Protein AF-A0A645GY51-F1 (afdb_monomer)

Solvent-accessible surface area (backbone atoms only — not comparable to full-atom values): 3324 Å² total; per-residue (Å²): 111,50,78,81,70,72,48,86,61,46,80,45,89,46,27,33,63,58,29,52,52,44,22,53,54,26,52,78,72,68,45,58,74,79,35,62,68,40,65,68,54,65,55,90,52,38,34,26,89,36,39,86,38,66,98,120

Sequence (56 aa):
MAEQVKAGKIAVAHNMNDNAETVLMNLFRGSGIEGLKGIEAFRGEIIRPLINVSRD

Secondary structure (DSSP, 8-state):
-TGGGT-S-EE----HHHHHHHHHHHHHTT--HHHHT-S-SEETTEE-TTTT----

Organism: NCBI:txid1076179

Nearest PDB structures (foldseek):
  2e89-assembly2_C  TM=9.614E-01  e=2.053E-03  Aquifex aeolicus
  3a2k-assembly2_B  TM=8.321E-01  e=4.620E-02  Geobacillus kaustophilus
  2ux8-assembly2_H  TM=2.925E-01  e=3.145E+00  Sphingomonas elodea
  2ux8-assembly1_A  TM=2.922E-01  e=2.935E+00  Sphingomonas elodea

Radius of gyration: 13.35 Å; Cα contacts (8 Å, |Δi|>4): 72; chains: 1; bounding box: 34×17×32 Å

Foldseek 3Di:
DCVVVVHQADEDAAACVQQVVQLVVCVVVVHPPVSNVGDDCDDHRYHYPHHHPDPD

Mean predicted aligned error: 4.56 Å

InterPro domains:
  IPR011063 tRNA(Ile)-lysidine/2-thiocytidine synthase, N-terminal [PF01171] (2-55)
  IPR012094 tRNA(Ile)-lysidine synthase [PTHR43033] (3-56)
  IPR014729 Rossmann-like alpha/beta/alpha sandwich fold [G3DSA:3.40.50.620] (1-56)

pLDDT: mean 89.71, std 7.39, range [65.81, 95.69]

Structure (mmCIF, N/CA/C/O backbone):
data_AF-A0A645GY51-F1
#
_entry.id   AF-A0A645GY51-F1
#
loop_
_atom_site.group_PDB
_atom_site.id
_atom_site.type_symbol
_atom_site.label_atom_id
_atom_site.label_alt_id
_atom_site.label_comp_id
_atom_site.label_asym_id
_atom_site.label_entity_id
_atom_site.label_seq_id
_atom_site.pdbx_PDB_ins_code
_atom_site.Cartn_x
_atom_site.Cartn_y
_atom_site.Cartn_z
_atom_site.occupancy
_atom_site.B_iso_or_equiv
_atom_site.auth_seq_id
_atom_site.auth_comp_id
_atom_site.auth_asym_id
_atom_site.auth_atom_id
_atom_site.pdbx_PDB_model_num
ATOM 1 N N . MET A 1 1 ? -11.294 10.772 11.255 1.00 65.81 1 MET A N 1
ATOM 2 C CA . MET A 1 1 ? -12.297 10.007 10.477 1.00 65.81 1 MET A CA 1
ATOM 3 C C . MET A 1 1 ? -12.522 8.605 11.037 1.00 65.81 1 MET A C 1
ATOM 5 O O . MET A 1 1 ? -13.620 8.366 11.514 1.00 65.81 1 MET A O 1
ATOM 9 N N . ALA A 1 2 ? -11.529 7.703 11.065 1.00 68.75 2 ALA A N 1
ATOM 10 C CA . ALA A 1 2 ? -11.712 6.344 11.612 1.00 68.75 2 ALA A CA 1
ATOM 11 C C . ALA A 1 2 ? -12.120 6.328 13.102 1.00 68.75 2 ALA A C 1
ATOM 13 O O . ALA A 1 2 ? -13.077 5.650 13.474 1.00 68.75 2 ALA A O 1
ATOM 14 N N . GLU A 1 3 ? -11.489 7.168 13.929 1.00 73.50 3 GLU A N 1
ATOM 15 C CA . GLU A 1 3 ? -11.828 7.324 15.355 1.00 73.50 3 GLU A CA 1
ATOM 16 C C . GLU A 1 3 ? -13.246 7.870 15.587 1.00 73.50 3 GLU A C 1
ATOM 18 O O . GLU A 1 3 ? -13.904 7.507 16.558 1.00 73.50 3 GLU A O 1
ATOM 23 N N . GLN A 1 4 ? -13.761 8.691 14.664 1.00 79.31 4 GLN A N 1
ATOM 24 C CA . GLN A 1 4 ? -15.103 9.281 14.772 1.00 79.31 4 GLN A CA 1
ATOM 25 C C . GLN A 1 4 ? -16.210 8.240 14.564 1.00 79.31 4 GLN A C 1
ATOM 27 O O . GLN A 1 4 ? -17.322 8.430 15.046 1.00 79.31 4 GLN A O 1
ATOM 32 N N . VAL A 1 5 ? -15.904 7.136 13.873 1.00 87.31 5 VAL A N 1
ATOM 33 C CA . VAL A 1 5 ? -16.853 6.048 13.589 1.00 87.31 5 VAL A CA 1
ATOM 34 C C . VAL A 1 5 ? -16.506 4.740 14.307 1.00 87.31 5 VAL A C 1
ATOM 36 O O . VAL A 1 5 ? -17.137 3.721 14.041 1.00 87.31 5 VAL A O 1
ATOM 39 N N . LYS A 1 6 ? -15.519 4.748 15.219 1.00 84.38 6 LYS A N 1
ATOM 40 C CA . LYS A 1 6 ? -15.002 3.547 15.910 1.00 84.38 6 LYS A CA 1
ATOM 41 C C . LYS A 1 6 ? -14.613 2.411 14.945 1.00 84.38 6 LYS A C 1
ATOM 43 O O . LYS A 1 6 ? -14.815 1.235 15.245 1.00 84.38 6 LYS A O 1
ATOM 48 N N . ALA A 1 7 ? -14.071 2.751 13.776 1.00 85.69 7 ALA A N 1
ATOM 49 C CA . ALA A 1 7 ? -13.578 1.765 12.817 1.00 85.69 7 ALA A CA 1
ATOM 50 C C . ALA A 1 7 ? -12.148 1.337 13.174 1.00 85.69 7 ALA A C 1
ATOM 52 O O . ALA A 1 7 ? -11.305 2.188 13.429 1.00 85.69 7 ALA A O 1
ATOM 53 N N . GLY A 1 8 ? -11.868 0.028 13.151 1.00 89.94 8 GLY A N 1
ATOM 54 C CA . GLY A 1 8 ? -10.537 -0.517 13.465 1.00 89.94 8 GLY A CA 1
ATOM 55 C C . GLY A 1 8 ? -9.586 -0.662 12.270 1.00 89.94 8 GLY A C 1
ATOM 56 O O . GLY A 1 8 ? -8.446 -1.075 12.452 1.00 89.94 8 GLY A O 1
ATOM 57 N N . LYS A 1 9 ? -10.058 -0.405 11.041 1.00 91.00 9 LYS A N 1
ATOM 58 C CA . LYS A 1 9 ? -9.257 -0.449 9.805 1.00 91.00 9 LYS A CA 1
ATOM 59 C C . LYS A 1 9 ? -9.772 0.570 8.791 1.00 91.00 9 LYS A C 1
ATOM 61 O O . LYS A 1 9 ? -10.966 0.863 8.754 1.00 91.00 9 LYS A O 1
ATOM 66 N N . ILE A 1 10 ? -8.877 1.047 7.930 1.00 93.44 10 ILE A N 1
ATOM 67 C CA . ILE A 1 10 ? -9.158 1.973 6.831 1.00 93.44 10 ILE A CA 1
ATOM 68 C C . ILE A 1 10 ? -8.860 1.253 5.516 1.00 93.44 10 ILE A C 1
ATOM 70 O O . ILE A 1 10 ? -7.705 0.969 5.205 1.00 93.44 10 ILE A O 1
ATOM 74 N N . ALA A 1 11 ? -9.901 0.948 4.743 1.00 94.00 11 ALA A N 1
ATOM 75 C CA . ALA A 1 11 ? -9.742 0.374 3.412 1.00 94.00 11 ALA A CA 1
ATOM 76 C C . ALA A 1 11 ? -9.537 1.478 2.371 1.00 94.00 11 ALA A C 1
ATOM 78 O O . ALA A 1 11 ? -10.317 2.426 2.306 1.00 94.00 11 ALA A O 1
ATOM 79 N N . VAL A 1 12 ? -8.505 1.339 1.542 1.00 94.56 12 VAL A N 1
ATOM 80 C CA . VAL A 1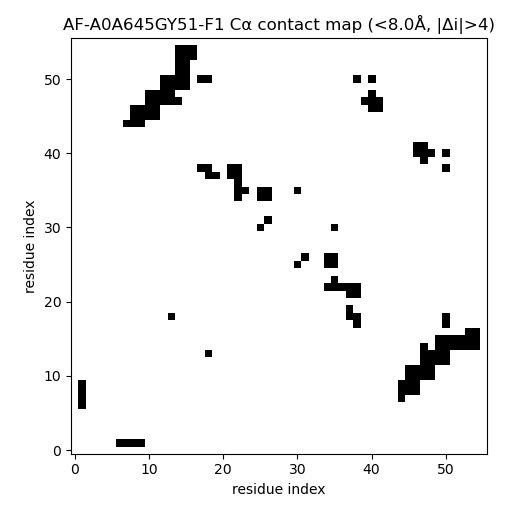 12 ? -8.209 2.259 0.434 1.00 94.56 12 VAL A CA 1
ATOM 81 C C . VAL A 1 12 ? -8.128 1.497 -0.890 1.00 94.56 12 VAL A C 1
ATOM 83 O O . VAL A 1 12 ? -7.764 0.320 -0.927 1.00 94.56 12 VAL A O 1
A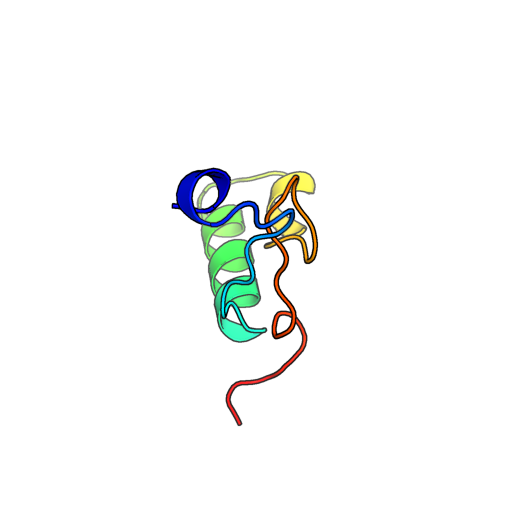TOM 86 N N . ALA A 1 13 ? -8.467 2.169 -1.989 1.00 93.12 13 ALA A N 1
ATOM 87 C CA . ALA A 1 13 ? -8.672 1.555 -3.302 1.00 93.12 13 ALA A CA 1
ATOM 88 C C . ALA A 1 13 ? -7.414 1.535 -4.195 1.00 93.12 13 ALA A C 1
ATOM 90 O O . ALA A 1 13 ? -7.513 1.754 -5.400 1.00 93.12 13 ALA A O 1
ATOM 91 N N . HIS A 1 14 ? -6.237 1.277 -3.620 1.00 93.31 14 HIS A N 1
ATOM 92 C CA . HIS A 1 14 ? -5.035 1.051 -4.431 1.00 93.31 14 HIS A CA 1
ATOM 93 C C . HIS A 1 14 ? -5.118 -0.301 -5.132 1.00 93.31 14 HIS A C 1
ATOM 95 O O . HIS A 1 14 ? -5.460 -1.302 -4.499 1.00 93.31 14 HIS A O 1
ATOM 101 N N . ASN A 1 15 ? -4.769 -0.309 -6.412 1.00 93.31 15 ASN A N 1
ATOM 102 C CA . ASN A 1 15 ? -4.760 -1.477 -7.279 1.00 93.31 15 ASN A CA 1
ATOM 103 C C . ASN A 1 15 ? -3.339 -1.806 -7.771 1.00 93.31 15 ASN A C 1
ATOM 105 O O . ASN A 1 15 ? -2.361 -1.156 -7.390 1.00 93.31 15 ASN A O 1
ATOM 109 N N . MET A 1 16 ? -3.223 -2.831 -8.617 1.00 93.12 16 MET A N 1
ATOM 110 C CA . MET A 1 16 ? -1.937 -3.298 -9.137 1.00 93.12 16 MET A CA 1
ATOM 111 C C . MET A 1 16 ? -1.176 -2.216 -9.926 1.00 93.12 16 MET A C 1
ATOM 113 O O . MET A 1 1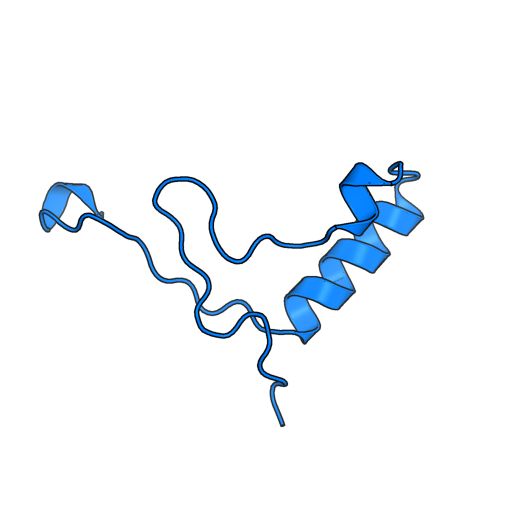6 ? 0.054 -2.166 -9.861 1.00 93.12 16 MET A O 1
ATOM 117 N N . ASN A 1 17 ? -1.879 -1.313 -10.615 1.00 94.38 17 ASN A N 1
ATOM 118 C CA . ASN A 1 17 ? -1.251 -0.234 -11.381 1.00 94.38 17 ASN A CA 1
ATOM 119 C C . ASN A 1 17 ? -0.629 0.822 -10.457 1.00 94.38 17 ASN A C 1
ATOM 121 O O . ASN A 1 17 ? 0.494 1.255 -10.706 1.00 94.38 17 ASN A O 1
ATOM 125 N N . ASP A 1 18 ? -1.297 1.173 -9.350 1.00 93.94 18 ASP A N 1
ATOM 126 C CA . ASP A 1 18 ? -0.735 2.075 -8.330 1.00 93.94 18 ASP A CA 1
ATOM 127 C C . ASP A 1 18 ? 0.555 1.496 -7.719 1.00 93.94 18 ASP A C 1
ATOM 129 O O . ASP A 1 18 ? 1.521 2.214 -7.434 1.00 93.94 18 ASP A O 1
ATOM 133 N N . ASN A 1 19 ? 0.581 0.172 -7.523 1.00 93.88 19 ASN A N 1
ATOM 134 C CA . ASN A 1 19 ? 1.758 -0.530 -7.027 1.00 93.88 19 ASN A CA 1
ATOM 135 C C . ASN A 1 19 ? 2.923 -0.450 -8.028 1.00 93.88 19 ASN A C 1
ATOM 137 O O . ASN A 1 19 ? 4.039 -0.094 -7.647 1.00 93.88 19 ASN A O 1
ATOM 141 N N . ALA A 1 20 ? 2.657 -0.723 -9.309 1.00 93.50 20 ALA A N 1
ATOM 142 C CA . ALA A 1 20 ? 3.654 -0.626 -10.372 1.00 93.50 20 ALA A CA 1
ATOM 143 C C . ALA A 1 20 ? 4.221 0.798 -10.505 1.00 93.50 20 ALA A C 1
ATOM 145 O O . ALA A 1 20 ? 5.439 0.969 -10.568 1.00 93.50 20 ALA A O 1
ATOM 146 N N . GLU A 1 21 ? 3.363 1.821 -10.468 1.00 94.19 21 GLU A N 1
ATOM 147 C CA . GLU A 1 21 ? 3.783 3.226 -10.483 1.00 94.19 21 GLU A CA 1
ATOM 148 C C . GLU A 1 21 ? 4.723 3.543 -9.311 1.00 94.19 21 GLU A C 1
ATOM 150 O O . GLU A 1 21 ? 5.786 4.139 -9.499 1.00 94.19 21 GLU A O 1
ATOM 155 N N . THR A 1 22 ? 4.385 3.072 -8.107 1.00 94.88 22 THR A N 1
ATOM 156 C CA . THR A 1 22 ? 5.214 3.275 -6.910 1.0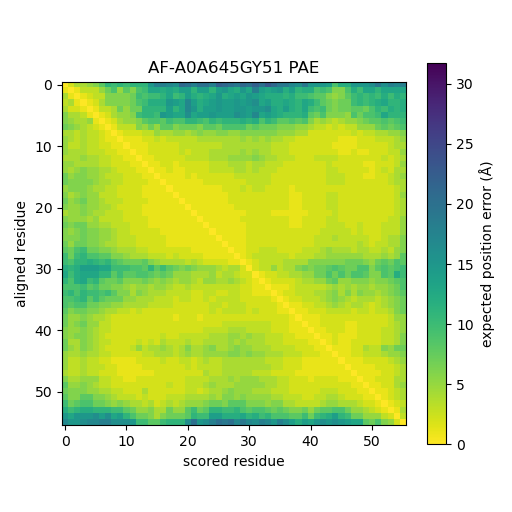0 94.88 22 THR A CA 1
ATOM 157 C C . THR A 1 22 ? 6.585 2.614 -7.044 1.00 94.88 22 THR A C 1
ATOM 159 O O . THR A 1 22 ? 7.599 3.227 -6.702 1.00 94.88 22 THR A O 1
ATOM 162 N N . VAL A 1 23 ? 6.641 1.384 -7.563 1.00 94.94 23 VAL A N 1
ATOM 163 C CA . VAL A 1 23 ? 7.904 0.668 -7.796 1.00 94.94 23 VAL A CA 1
ATOM 164 C C . VAL A 1 23 ? 8.778 1.421 -8.800 1.00 94.94 23 VAL A C 1
ATOM 166 O O . VAL A 1 23 ? 9.956 1.650 -8.527 1.00 94.94 23 VAL A O 1
ATOM 169 N N . LEU A 1 24 ? 8.206 1.866 -9.923 1.00 95.19 24 LEU A N 1
ATOM 170 C CA . LEU A 1 24 ? 8.925 2.637 -10.940 1.00 95.19 24 LEU A CA 1
ATOM 171 C C . LEU A 1 24 ? 9.436 3.971 -10.385 1.00 95.19 24 LEU A C 1
ATOM 173 O O . LEU A 1 24 ? 10.594 4.333 -10.588 1.00 95.19 24 LEU A O 1
ATOM 177 N N . MET A 1 25 ? 8.603 4.686 -9.630 1.00 95.56 25 MET A N 1
ATOM 178 C CA . MET A 1 25 ? 8.986 5.941 -8.988 1.00 95.56 25 MET A CA 1
ATOM 179 C C . MET A 1 25 ? 10.158 5.744 -8.015 1.00 95.56 25 MET A C 1
ATOM 181 O O . MET A 1 25 ? 11.103 6.537 -8.009 1.00 95.56 25 MET A O 1
ATOM 185 N N . ASN A 1 26 ? 10.123 4.685 -7.203 1.00 95.19 26 ASN A N 1
ATOM 186 C CA . ASN A 1 26 ? 11.194 4.372 -6.261 1.00 95.19 26 ASN A CA 1
ATOM 187 C C . ASN A 1 26 ? 12.483 3.956 -6.977 1.00 95.19 26 ASN A C 1
ATOM 189 O O . ASN A 1 26 ? 13.563 4.376 -6.553 1.00 95.19 26 ASN A O 1
ATOM 193 N N . LEU A 1 27 ? 12.371 3.209 -8.078 1.00 93.75 27 LEU A N 1
ATOM 194 C CA . LEU A 1 27 ? 13.497 2.854 -8.939 1.00 93.75 27 LEU A CA 1
ATOM 195 C C . LEU A 1 27 ? 14.190 4.110 -9.489 1.00 93.75 27 LEU A C 1
ATOM 197 O O . LEU A 1 27 ? 15.399 4.258 -9.326 1.00 93.75 27 LEU A O 1
ATOM 201 N N . PHE A 1 28 ? 13.435 5.053 -10.063 1.00 94.31 28 PHE A N 1
ATOM 202 C CA . PHE A 1 28 ? 14.004 6.293 -10.612 1.00 94.31 28 PHE A CA 1
ATOM 203 C C . PHE A 1 28 ? 14.611 7.217 -9.553 1.00 94.31 28 PHE A C 1
ATOM 205 O O . PHE A 1 28 ? 15.532 7.972 -9.852 1.00 94.31 28 PHE A O 1
ATOM 212 N N . ARG A 1 29 ? 14.139 7.146 -8.306 1.00 93.38 29 ARG A N 1
ATOM 213 C CA . ARG A 1 29 ? 14.723 7.883 -7.173 1.00 93.38 29 ARG A CA 1
ATOM 214 C C . ARG A 1 29 ? 15.992 7.236 -6.606 1.00 93.38 29 ARG A C 1
ATOM 216 O O . ARG A 1 29 ? 16.563 7.780 -5.667 1.00 93.38 29 ARG A O 1
ATOM 223 N N . GLY A 1 30 ? 16.429 6.096 -7.148 1.00 91.81 30 GLY A N 1
ATOM 224 C CA . GLY A 1 30 ? 17.597 5.364 -6.655 1.00 91.81 30 GLY A CA 1
ATOM 225 C C . GLY A 1 30 ? 17.336 4.624 -5.341 1.00 91.81 30 GLY A C 1
ATOM 226 O O . GLY A 1 30 ? 18.254 4.439 -4.544 1.00 91.81 30 GLY A O 1
ATOM 227 N N . SER A 1 31 ? 16.088 4.223 -5.084 1.00 88.62 31 SER A N 1
ATOM 228 C CA . SER A 1 31 ? 15.755 3.446 -3.886 1.00 88.62 31 SER A CA 1
ATOM 229 C C . SER A 1 31 ? 16.352 2.041 -3.976 1.00 88.62 31 SER A C 1
ATOM 231 O O . SER A 1 31 ? 16.330 1.415 -5.035 1.00 88.62 31 SER A O 1
ATOM 233 N N . GLY A 1 32 ? 16.854 1.526 -2.852 1.00 85.94 32 GLY A N 1
ATOM 234 C CA . GLY A 1 32 ? 17.324 0.143 -2.753 1.00 85.94 32 GLY A CA 1
ATOM 235 C C . GLY A 1 32 ? 16.186 -0.884 -2.825 1.00 85.94 32 GLY A C 1
ATOM 236 O O . GLY A 1 32 ? 15.029 -0.546 -3.065 1.00 85.94 32 GLY A O 1
ATOM 237 N N . ILE A 1 33 ? 16.507 -2.149 -2.541 1.00 88.25 33 ILE A N 1
ATOM 238 C CA . ILE A 1 33 ? 15.576 -3.297 -2.601 1.00 88.25 33 ILE A CA 1
ATOM 239 C C . ILE A 1 33 ? 14.280 -3.043 -1.811 1.00 88.25 33 ILE A C 1
ATOM 241 O O . ILE A 1 33 ? 13.200 -3.430 -2.249 1.00 88.25 33 ILE A O 1
ATOM 245 N N . GLU A 1 34 ? 14.366 -2.324 -0.691 1.00 86.75 34 GLU A N 1
ATOM 246 C CA . GLU A 1 34 ? 13.202 -1.940 0.114 1.00 86.75 34 GLU A CA 1
ATOM 247 C C . GLU A 1 34 ? 12.184 -1.088 -0.663 1.00 86.75 34 GLU A C 1
ATOM 249 O O . GLU A 1 34 ? 10.982 -1.255 -0.484 1.00 86.75 34 GLU A O 1
ATOM 254 N N . GLY A 1 35 ? 12.639 -0.214 -1.567 1.00 84.31 35 GLY A N 1
ATOM 255 C CA . GLY A 1 35 ? 11.764 0.611 -2.404 1.00 84.31 35 GLY A CA 1
ATOM 256 C C . GLY A 1 35 ? 11.089 -0.167 -3.535 1.00 84.31 35 GLY A C 1
ATOM 257 O O . GLY A 1 35 ? 10.028 0.240 -4.010 1.00 84.31 35 GLY A O 1
ATOM 258 N N . LEU A 1 36 ? 11.663 -1.307 -3.930 1.00 90.00 36 LEU A N 1
ATOM 259 C CA . LEU A 1 36 ? 11.116 -2.179 -4.973 1.00 90.00 36 LEU A CA 1
ATOM 260 C C . LEU A 1 36 ? 9.996 -3.094 -4.465 1.00 90.00 36 LEU A C 1
ATOM 262 O O . LEU A 1 36 ? 9.297 -3.696 -5.273 1.00 90.00 36 LEU A O 1
ATOM 266 N N . LYS A 1 37 ? 9.775 -3.166 -3.144 1.00 90.62 37 LYS A N 1
ATOM 267 C CA . LYS A 1 37 ? 8.626 -3.876 -2.554 1.00 90.62 37 LYS A CA 1
ATOM 268 C C . LYS A 1 37 ? 7.279 -3.256 -2.944 1.00 90.62 37 LYS A C 1
ATOM 270 O O . LYS A 1 37 ? 6.255 -3.922 -2.830 1.00 90.62 37 LYS A O 1
ATOM 275 N N . GLY A 1 38 ? 7.282 -1.998 -3.391 1.00 92.25 38 GLY A N 1
ATOM 276 C CA . GLY A 1 38 ? 6.074 -1.281 -3.776 1.00 92.25 38 GLY A CA 1
ATOM 277 C C . GLY A 1 38 ? 5.175 -0.954 -2.581 1.00 92.25 38 GLY A C 1
ATOM 278 O O . GLY A 1 38 ? 5.644 -0.613 -1.493 1.00 92.25 38 GLY A O 1
ATOM 279 N N . ILE A 1 39 ? 3.867 -1.011 -2.797 1.00 94.62 39 ILE A N 1
ATOM 280 C CA . ILE A 1 39 ? 2.830 -0.713 -1.818 1.00 94.62 39 ILE A CA 1
ATOM 281 C C . ILE A 1 39 ? 2.427 -1.997 -1.081 1.00 94.62 39 ILE A C 1
ATOM 283 O O . ILE A 1 39 ? 1.902 -2.941 -1.665 1.00 94.62 39 ILE A O 1
ATOM 287 N N . GLU A 1 40 ? 2.573 -1.997 0.242 1.00 94.19 40 GLU A N 1
ATOM 288 C CA . GLU A 1 40 ? 2.154 -3.123 1.080 1.00 94.19 40 GLU A CA 1
ATOM 289 C C . GLU A 1 40 ? 0.626 -3.228 1.199 1.00 94.19 40 GLU A C 1
ATOM 291 O O . GLU A 1 40 ? -0.073 -2.239 1.450 1.00 94.19 40 GLU A O 1
ATOM 296 N N . ALA A 1 41 ? 0.108 -4.455 1.108 1.00 93.31 41 ALA A N 1
ATOM 297 C CA . ALA A 1 41 ? -1.318 -4.752 1.269 1.00 93.31 41 ALA A CA 1
ATOM 298 C C . ALA A 1 41 ? -1.868 -4.333 2.647 1.00 93.31 41 ALA A C 1
ATOM 300 O O . ALA A 1 41 ? -3.023 -3.916 2.761 1.00 93.31 41 ALA A O 1
ATOM 301 N N . PHE A 1 42 ? -1.023 -4.405 3.679 1.00 94.19 42 PH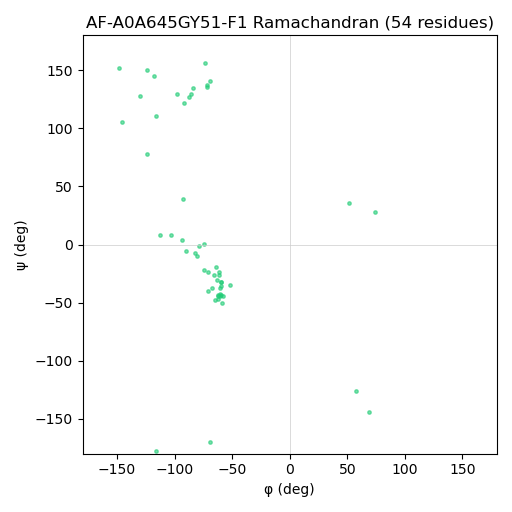E A N 1
ATOM 302 C CA . PHE A 1 42 ? -1.329 -4.037 5.058 1.00 94.19 42 PHE A CA 1
ATOM 303 C C . PHE A 1 42 ? -0.235 -3.111 5.582 1.00 94.19 42 PHE A C 1
ATOM 305 O O . PHE A 1 42 ? 0.943 -3.450 5.510 1.00 94.19 42 PHE A O 1
ATOM 312 N N . ARG A 1 43 ? -0.613 -1.951 6.124 1.00 93.44 43 ARG A N 1
ATOM 313 C CA . ARG A 1 43 ? 0.321 -1.057 6.820 1.00 93.44 43 ARG A CA 1
ATOM 314 C C . ARG A 1 43 ? -0.393 -0.351 7.965 1.00 93.44 43 ARG A C 1
ATOM 316 O O . ARG A 1 43 ? -1.179 0.567 7.731 1.00 93.44 43 ARG A O 1
ATOM 323 N N . GLY A 1 44 ? -0.108 -0.779 9.193 1.00 92.00 44 GLY A N 1
ATOM 324 C CA . GLY A 1 44 ? -0.838 -0.320 10.374 1.00 92.00 44 GLY A CA 1
ATOM 325 C C . GLY A 1 44 ? -2.333 -0.610 10.227 1.00 92.00 44 GLY A C 1
ATOM 326 O O . GLY A 1 44 ? -2.726 -1.735 9.926 1.00 92.00 44 GLY A O 1
ATOM 327 N N . GLU A 1 45 ? -3.162 0.417 10.381 1.00 92.88 45 GLU A N 1
ATOM 328 C CA . GLU A 1 45 ? -4.620 0.313 10.242 1.00 92.88 45 GLU A CA 1
ATOM 329 C C . GLU A 1 45 ? -5.101 0.381 8.782 1.00 92.88 45 GLU A C 1
ATOM 331 O O . GLU A 1 45 ? -6.282 0.162 8.511 1.00 92.88 45 GLU A O 1
ATOM 336 N N . ILE A 1 46 ? -4.211 0.665 7.823 1.00 94.25 46 ILE A N 1
ATOM 337 C CA . ILE A 1 46 ? -4.561 0.786 6.405 1.00 94.25 46 ILE A CA 1
ATOM 338 C C . ILE A 1 46 ? -4.498 -0.585 5.731 1.00 94.25 46 ILE A C 1
ATOM 340 O O . ILE A 1 46 ? -3.462 -1.257 5.751 1.00 94.25 46 ILE A O 1
ATOM 344 N N . ILE A 1 47 ? -5.594 -0.960 5.070 1.00 95.69 47 ILE A N 1
ATOM 345 C CA . ILE A 1 47 ? -5.699 -2.163 4.242 1.00 95.69 47 ILE A CA 1
ATOM 346 C C . ILE A 1 47 ? -5.985 -1.792 2.787 1.00 95.69 47 ILE A C 1
ATOM 348 O O . ILE A 1 47 ? -6.709 -0.834 2.509 1.00 95.69 47 ILE A O 1
ATOM 352 N N . ARG A 1 48 ? -5.427 -2.559 1.848 1.00 95.62 48 ARG A N 1
ATOM 353 C CA . ARG A 1 48 ? -5.550 -2.326 0.400 1.00 95.62 48 ARG A CA 1
ATOM 354 C C . ARG A 1 48 ? -6.116 -3.569 -0.286 1.00 95.62 48 ARG A C 1
ATOM 356 O O . ARG A 1 48 ? -5.356 -4.343 -0.863 1.00 95.62 48 ARG A O 1
ATOM 363 N N . PRO A 1 49 ? -7.438 -3.806 -0.207 1.00 92.69 49 PRO A N 1
ATOM 364 C CA . PRO A 1 49 ? -8.036 -5.058 -0.675 1.00 92.69 49 PRO A CA 1
ATOM 365 C C . PRO A 1 49 ? -7.841 -5.307 -2.174 1.00 92.69 49 PRO A C 1
ATOM 367 O O . PRO A 1 49 ? -7.828 -6.452 -2.610 1.00 92.69 49 PRO A O 1
ATOM 370 N N . LEU A 1 50 ? -7.683 -4.236 -2.954 1.00 93.62 50 LEU A N 1
ATOM 371 C CA . LEU A 1 50 ? -7.588 -4.288 -4.410 1.00 93.62 50 LEU A CA 1
ATOM 372 C C . LEU A 1 50 ? -6.146 -4.352 -4.924 1.00 93.62 50 LEU A C 1
ATOM 374 O O . LEU A 1 50 ? -5.949 -4.347 -6.130 1.00 93.62 50 LEU A O 1
ATOM 378 N N . ILE A 1 51 ? -5.132 -4.433 -4.054 1.00 92.88 51 ILE A N 1
ATOM 379 C CA . ILE A 1 51 ? -3.731 -4.204 -4.448 1.00 92.88 51 ILE A CA 1
ATOM 380 C C . ILE A 1 51 ? -3.191 -5.188 -5.500 1.00 92.88 51 ILE A C 1
ATOM 382 O O . ILE A 1 51 ? -2.280 -4.848 -6.246 1.00 92.88 51 ILE A O 1
ATOM 386 N N . ASN A 1 52 ? -3.786 -6.380 -5.594 1.00 89.50 52 ASN A N 1
ATOM 387 C CA . ASN A 1 52 ? -3.440 -7.413 -6.579 1.00 89.50 52 ASN A CA 1
ATOM 388 C C . ASN A 1 52 ? -4.442 -7.502 -7.743 1.00 89.50 52 ASN A C 1
ATOM 390 O O . ASN A 1 52 ? -4.398 -8.445 -8.526 1.00 89.50 52 ASN A O 1
ATOM 394 N N . VAL A 1 53 ? -5.384 -6.567 -7.826 1.00 90.12 53 VAL A N 1
ATOM 395 C CA . VAL A 1 53 ? -6.416 -6.524 -8.861 1.00 90.12 53 VAL A CA 1
ATOM 396 C C . VAL A 1 53 ? -5.954 -5.551 -9.943 1.00 90.12 53 VAL A C 1
ATOM 398 O O . VAL A 1 53 ? -5.539 -4.433 -9.626 1.00 90.12 53 VAL A O 1
ATOM 401 N N . SER A 1 54 ? -5.985 -5.974 -11.211 1.00 79.19 54 SER A N 1
ATOM 402 C CA . SER A 1 54 ? -5.826 -5.039 -12.334 1.00 79.19 54 SER A CA 1
ATOM 403 C C . SER A 1 54 ? -7.097 -4.209 -12.488 1.00 79.19 54 SER A C 1
ATOM 405 O O . SER A 1 54 ? -8.174 -4.632 -12.082 1.00 79.19 54 SER A O 1
ATOM 407 N N . ARG A 1 55 ? -6.991 -3.025 -13.085 1.00 73.00 55 ARG A N 1
ATOM 408 C CA . ARG A 1 55 ? -8.153 -2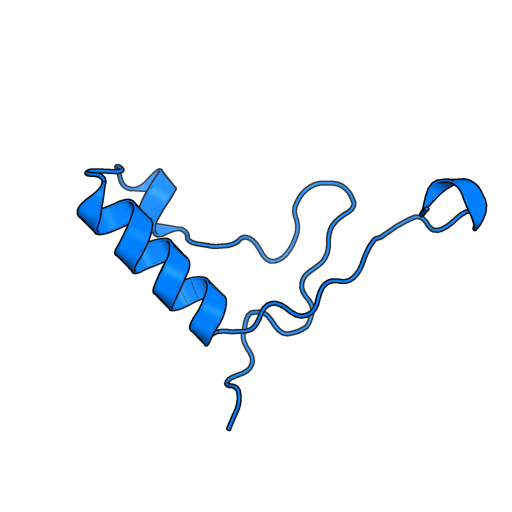.166 -13.370 1.00 73.00 55 ARG A CA 1
ATOM 409 C C . ARG A 1 55 ? -9.006 -2.673 -14.559 1.00 73.00 55 ARG A C 1
ATOM 411 O O . ARG A 1 55 ? -9.998 -2.026 -14.881 1.00 73.00 55 ARG A O 1
ATOM 418 N N . ASP A 1 56 ? -8.632 -3.796 -15.169 1.00 66.56 56 ASP A N 1
ATOM 419 C CA . ASP A 1 56 ? -9.258 -4.401 -16.358 1.00 66.56 56 ASP A CA 1
ATOM 420 C C . ASP A 1 56 ? -10.359 -5.422 -16.035 1.00 66.56 56 ASP A C 1
ATOM 422 O O . ASP A 1 56 ? -10.235 -6.135 -15.010 1.00 66.56 56 ASP A O 1
#

=== Feature glossary ===
Feature 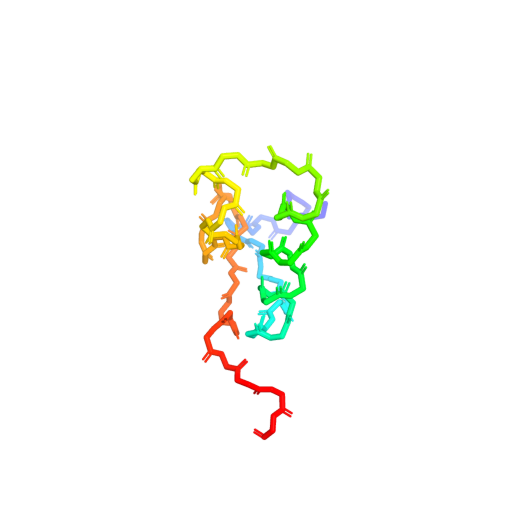key, reading from the visual/contextual features back to the raw sequence:

Rendered structure images. Six rendered views show the 3D structure from the faces of a cube — i.e. along ±x, ±y, ±z. Rendering representation is drawn randomly per protein from cartoon (secondary-structure ribbons), sticks (backbone bonds), or molecular s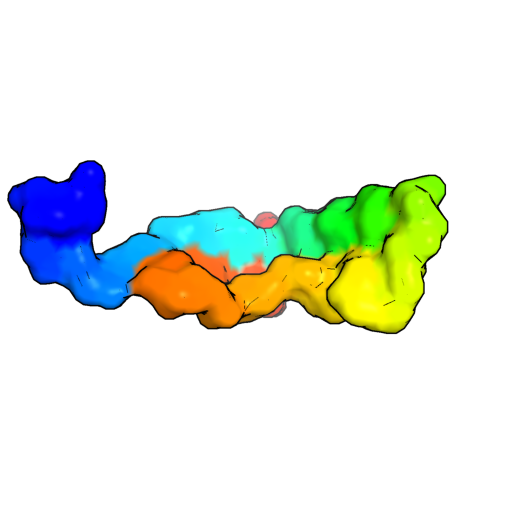urface; coloring is either N→C rainbow (blue at the N-terminus through red at the C-terminus) or one color per chain.

Contact-map, Ramachandran, and PAE plots. The contact map is a binary N×N matrix image: pixel (i, j) is dark where Cα_i and Cα_j are within 8 Å and |i−j|>4. Because the |i−j|>4 filter removes local helical contacts, off-diagonal stripes parallel to the main diagonal indicate parallel β-sheets; stripes perpendicular to it indicate antiparallel β-sheets. The Ramachandran plot scatters every residue's (φ, ψ) pair against the sterically allowed regions. The PAE heatmap renders the predicted-aligned-error matrix.

InterPro / GO / CATH / organism. Database cross-references. InterPro integrates a dozen domain/family signature databases into unified entries with residue-range hits. GO terms attach function/process/location labels with evidence codes. CATH codes position the fold in a four-level structural taxonomy. Organism is the NCBI-taxonomy species name.

Nearest PDB structures. The Foldseek neighbor list gives the closest experimentally determined structures in the PDB, ranked by structural alignment. TM-score near 1 means near-identical fold; near 0.3 means only rough topology match. This is how one finds what a novel AlphaFold prediction most resembles in the solved-structure universe.

Predicted aligned error. PAE(i, j) answers: if I align the predicted and true structures on residue i, how far off (in Å) do I expect residue j to be? A block-diagonal PAE matrix with low values on the blocks and high values off-diagonal is the signature of a multi-domain protein with confidently predicted domains but uncertain inter-domain orientation.

Solvent-accessible surface area. Accessible surface area quantifies burial. A residue with SASA near zero is packed into the hydrophobic core; one with SASA >100 Å² sits on the surface. Computed here via the Shrake–Rupley numerical algorithm with a 1.4 Å probe.

B-factor. B-factor (Debye–Waller factor) reflects atomic displacement in the crystal lattice. It is an experimental observable (units Å²), not a prediction; low values mean the atom is pinned down, high values mean it moves or is heterogeneous across the crystal.

pLDDT. For AlphaFold models, the B-factor field carries pLDDT — the model's own estimate of local accuracy on a 0–100 scale. Regions with pLDDT<50 should be treate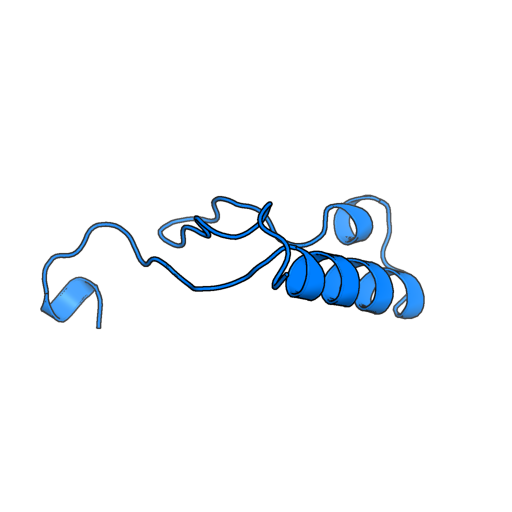d as essentially unmodeled; they often correspond to intrinsically disordered segments.

Backbone torsions (φ/ψ). φ (phi) and ψ (psi) are the two rotatable backbone dihedrals per residue: φ is the C(i-1)–N–Cα–C torsion, ψ is the N–Cα–C–N(i+1) torsion, both in degrees on (−180°, 180°]. α-helical residues cluster near (−60°, −45°); β-strand residues near (−120°, +130°). A Ramachandran plot is simply a scatter of (φ, ψ) for every residue.

Radius of gyration, Cα contacts, bounding box. Radius of gyration (Rg) is the root-mean-square distance of Cα atoms from their centroid — a single number for overall size and compactness. A globular domain of N residues has Rg ≈ 2.2·N^0.38 Å; an extended or disordered chain has a much larger Rg. The Cα contact count is the number of residue pairs whose Cα atoms are within 8 Å and are more than four positions apart in sequence — a standard proxy for tertiary packing density. The bounding box is the smallest axis-aligned box enclosing all Cα atoms.

Secondary structure (3-state, P-SEA). Three-state secondary structure (P-SEA) collapses the eight DSSP classes into helix (a), strand (b), and coil (c). P-SEA assigns these from Cα geometry alone — distances and angles — without requiring backbone oxygens, so it works on any Cα trace.

Secondary structure (8-state, DSSP). DSSP 8-state secondary structure assigns each residue one of H (α-helix), G (3₁₀-helix), I (π-helix), E (extended β-strand), B (isolated β-bridge), T (hydrogen-bonded turn), S (bend), or '-' (coil). The assignment is computed from backbone hydrogen-bond geometry via the Kabsch–Sander algorithm.

Foldseek 3Di. A 3Di character summarizes, for each residue, the relative orientation of the Cα frame of its nearest spatial neighbor. Because it encodes fold topology rather than chemistry, 3Di alignments detect remote structural similarity that sequence alignment misses.

mmCIF coordinates. The mmCIF block holds the 3D Cartesian coordinates of each backbone atom (N, Cα, C, O) in ångströms. mmCIF is the PDB's canonical archive format — a tagged-loop text representation of the atomic model.

Sequence. Sequence gives the chain of amino acids in standard one-letter code (A=alanine, C=cysteine, …, Y=tyrosine), read N→C. It is the only feature that is directly encoded by the gene; all structural features are derived from the folded form of this sequence.